Protein AF-A0AAF1A4T9-F1 (afdb_monomer_lite)

Foldseek 3Di:
DEDCDPPDQKYWDAPPNDDRVPTDIDRNPDDPPDDVVCVVVVVVVVVVVCVVVVDDDPDDD

pLDDT: mean 94.92, std 4.1, range [76.19, 98.38]

InterPro domains:
  IPR008146 Glutamine synthetase, catalytic domain [PF00120] (1-60)
  IPR008146 Glutamine synthetase, catalytic domain [PS51987] (1-61)
  IPR014746 Glutamine synthetase/guanido kinase, catalytic domain [SSF55931] (1-59)

Secondary structure (DSSP, 8-state):
-EES-TTSSEEEE-TTTS-GGG-EEEE----TTS-HHHHHHHHHHHHHHHHHTTPPP-S--

Organism: NCBI:txid3049446

Structure (mmCIF, N/CA/C/O backbone):
data_AF-A0AAF1A4T9-F1
#
_entry.id   AF-A0AAF1A4T9-F1
#
loop_
_atom_site.group_PDB
_atom_site.id
_atom_site.type_symbol
_atom_site.label_atom_id
_atom_site.label_alt_id
_atom_site.label_comp_id
_atom_site.label_asym_id
_atom_site.label_entity_id
_atom_site.label_seq_id
_atom_site.pdbx_PDB_ins_code
_atom_site.Cartn_x
_atom_site.Cartn_y
_atom_site.Cartn_z
_atom_site.occupancy
_atom_site.B_iso_or_equiv
_atom_site.auth_seq_id
_atom_site.auth_comp_id
_atom_site.auth_asym_id
_atom_site.aut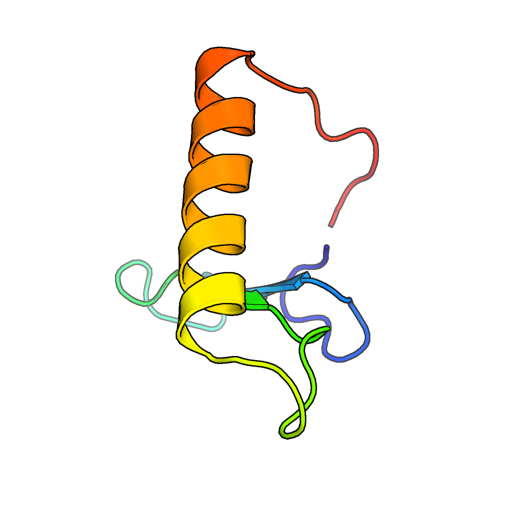h_atom_id
_atom_site.pdbx_PDB_model_num
ATOM 1 N N . TRP A 1 1 ? 2.545 -5.952 6.808 1.00 92.12 1 TRP A N 1
ATOM 2 C CA . TRP A 1 1 ? 2.889 -4.529 6.630 1.00 92.12 1 TRP A CA 1
ATOM 3 C C . TRP A 1 1 ? 3.761 -4.153 7.808 1.00 92.12 1 TRP A C 1
ATOM 5 O O . TRP A 1 1 ? 3.716 -4.885 8.784 1.00 92.12 1 TRP A O 1
ATOM 15 N N . GLY A 1 2 ? 4.563 -3.101 7.722 1.00 93.69 2 GLY A N 1
ATOM 16 C CA . GLY A 1 2 ? 5.326 -2.671 8.889 1.00 93.69 2 GLY A CA 1
ATOM 17 C C . GLY A 1 2 ? 5.726 -1.213 8.827 1.00 93.69 2 GLY A C 1
ATOM 18 O O . GLY A 1 2 ? 5.889 -0.655 7.736 1.00 93.69 2 GLY A O 1
ATOM 19 N N . LEU A 1 3 ? 5.854 -0.601 10.002 1.00 93.56 3 LEU A N 1
ATOM 20 C CA . LEU A 1 3 ? 6.291 0.783 10.135 1.00 93.56 3 LEU A CA 1
ATOM 21 C C . LEU A 1 3 ? 7.783 0.844 9.819 1.00 93.56 3 LEU A C 1
ATOM 23 O O . LEU A 1 3 ? 8.604 0.292 10.543 1.00 93.56 3 LEU A O 1
ATOM 27 N N . GLU A 1 4 ? 8.126 1.460 8.691 1.00 90.62 4 GLU A N 1
ATOM 28 C CA . GLU A 1 4 ? 9.515 1.650 8.253 1.00 90.62 4 GLU A CA 1
ATOM 29 C C . GLU A 1 4 ? 10.330 0.354 8.073 1.00 90.62 4 GLU A C 1
ATOM 31 O O . GLU A 1 4 ? 11.550 0.366 7.898 1.00 90.62 4 GLU A O 1
ATOM 36 N N . HIS A 1 5 ? 9.640 -0.785 8.009 1.00 92.31 5 HIS A N 1
ATOM 37 C CA . HIS A 1 5 ? 10.241 -2.103 7.891 1.00 92.31 5 HIS A CA 1
ATOM 38 C C . HIS A 1 5 ? 10.547 -2.447 6.425 1.00 92.31 5 HIS A C 1
ATOM 40 O O . HIS A 1 5 ? 9.660 -2.795 5.643 1.00 92.31 5 HIS A O 1
ATOM 46 N N . ARG A 1 6 ? 11.826 -2.379 6.031 1.00 92.44 6 ARG A N 1
ATOM 47 C CA . ARG A 1 6 ? 12.261 -2.564 4.628 1.00 92.44 6 ARG A CA 1
ATOM 48 C C . ARG A 1 6 ? 12.054 -3.977 4.073 1.00 92.44 6 ARG A C 1
ATOM 50 O O . ARG A 1 6 ? 11.969 -4.130 2.855 1.00 92.44 6 ARG A O 1
ATOM 57 N N . LEU A 1 7 ? 11.960 -4.982 4.944 1.00 93.62 7 LEU A N 1
ATOM 58 C CA . LEU A 1 7 ? 11.685 -6.370 4.556 1.00 93.62 7 LEU A CA 1
ATOM 59 C C . LEU A 1 7 ? 10.178 -6.683 4.504 1.00 93.62 7 LEU A C 1
ATOM 61 O O . LEU A 1 7 ? 9.797 -7.783 4.121 1.00 93.62 7 LEU A O 1
ATOM 65 N N . ALA A 1 8 ? 9.303 -5.747 4.897 1.00 93.94 8 ALA A N 1
ATOM 66 C CA . ALA A 1 8 ? 7.863 -5.966 4.818 1.00 93.94 8 ALA A CA 1
ATOM 67 C C . ALA A 1 8 ? 7.375 -5.777 3.376 1.00 93.94 8 ALA A C 1
ATOM 69 O O . ALA A 1 8 ? 7.796 -4.854 2.683 1.00 93.94 8 ALA A O 1
ATOM 70 N N . SER A 1 9 ? 6.413 -6.599 2.951 1.00 94.19 9 SER A N 1
ATOM 71 C CA . SER A 1 9 ? 5.776 -6.497 1.628 1.00 94.19 9 SER A CA 1
ATOM 72 C C . SER A 1 9 ? 5.113 -5.134 1.379 1.00 94.19 9 SER A C 1
ATOM 74 O O . SER A 1 9 ? 5.100 -4.634 0.257 1.00 94.19 9 SER A O 1
ATOM 76 N N . ILE A 1 10 ? 4.569 -4.531 2.440 1.00 95.25 10 ILE A N 1
ATOM 77 C CA . ILE A 1 10 ? 4.042 -3.163 2.453 1.00 95.25 10 ILE A CA 1
ATOM 78 C C . ILE A 1 10 ? 4.737 -2.432 3.595 1.00 95.25 10 ILE A C 1
ATOM 80 O O . ILE A 1 10 ? 4.564 -2.809 4.758 1.00 95.25 10 ILE A O 1
ATOM 84 N N . ARG A 1 11 ? 5.502 -1.394 3.270 1.00 96.00 11 ARG A N 1
ATOM 85 C CA . ARG A 1 11 ? 6.143 -0.514 4.247 1.00 96.00 11 ARG A CA 1
ATOM 86 C C . ARG A 1 11 ? 5.301 0.743 4.405 1.00 96.00 11 ARG A C 1
ATOM 88 O O . ARG A 1 11 ? 4.979 1.402 3.421 1.00 96.00 11 ARG A O 1
ATOM 95 N N . LEU A 1 12 ? 4.944 1.070 5.639 1.00 95.56 12 LEU A N 1
ATOM 96 C CA . LEU A 1 12 ? 4.326 2.345 5.978 1.00 95.56 12 LEU A CA 1
ATOM 97 C C . LEU A 1 12 ? 5.433 3.337 6.334 1.00 95.56 12 LEU A C 1
ATOM 99 O O . LEU A 1 12 ? 6.217 3.071 7.246 1.00 95.56 12 LEU A O 1
ATOM 103 N N . ILE A 1 13 ? 5.484 4.452 5.609 1.00 96.00 13 ILE A N 1
ATOM 104 C CA . ILE A 1 13 ? 6.346 5.593 5.915 1.00 96.00 13 ILE A CA 1
ATOM 105 C C . ILE A 1 13 ? 5.478 6.654 6.572 1.00 96.00 13 ILE A C 1
ATOM 107 O O . ILE A 1 13 ? 4.510 7.104 5.959 1.00 96.00 13 ILE A O 1
ATOM 111 N N . ALA A 1 14 ? 5.788 7.001 7.817 1.00 95.75 14 ALA A N 1
ATOM 112 C CA . ALA A 1 14 ? 4.979 7.889 8.647 1.00 95.75 14 ALA A CA 1
ATOM 113 C C . ALA A 1 14 ? 5.846 8.582 9.723 1.00 95.75 14 ALA A C 1
ATOM 115 O O . ALA A 1 14 ? 7.000 8.189 9.943 1.00 95.75 14 ALA A O 1
ATOM 116 N N . PRO A 1 15 ? 5.320 9.607 10.420 1.00 94.75 15 PRO A N 1
ATOM 117 C CA . PRO A 1 15 ? 5.983 10.191 11.583 1.00 94.75 15 PRO A CA 1
ATOM 118 C C . PRO A 1 15 ? 6.396 9.135 12.625 1.00 94.75 15 PRO A C 1
ATOM 120 O O . PRO A 1 15 ? 5.678 8.151 12.812 1.00 94.75 15 PRO A O 1
ATOM 123 N N . PRO A 1 16 ? 7.536 9.327 13.319 1.00 92.19 16 PRO A N 1
ATOM 124 C CA . PRO A 1 16 ? 8.379 10.533 13.347 1.00 92.19 16 PRO A CA 1
ATOM 125 C C . PRO A 1 16 ? 9.413 10.632 12.209 1.00 92.19 16 PRO A C 1
ATOM 127 O O . PRO A 1 16 ? 10.180 11.588 12.158 1.00 92.19 16 PRO A O 1
ATOM 130 N N . ILE A 1 17 ? 9.466 9.648 11.310 1.00 88.69 17 ILE A N 1
ATOM 131 C CA . ILE A 1 17 ? 10.549 9.510 10.322 1.00 88.69 17 ILE A CA 1
ATOM 132 C C . ILE A 1 17 ? 10.310 10.376 9.082 1.00 88.69 17 ILE A C 1
ATOM 134 O O . ILE A 1 17 ? 11.254 10.853 8.453 1.00 88.69 17 ILE A O 1
ATOM 138 N N . SER A 1 18 ? 9.046 10.644 8.763 1.00 94.19 18 SER A N 1
ATOM 139 C CA . SER A 1 18 ? 8.648 11.631 7.764 1.00 94.19 18 SER A CA 1
ATOM 140 C C . SER A 1 18 ? 7.760 12.707 8.378 1.00 94.19 18 SER A C 1
ATOM 142 O O . SER A 1 18 ? 7.140 12.504 9.422 1.00 94.19 18 SER A O 1
ATOM 144 N N . LYS A 1 19 ? 7.635 13.846 7.690 1.00 96.25 19 LYS A N 1
ATOM 145 C CA . LYS A 1 19 ? 6.587 14.821 8.011 1.00 96.25 19 LYS A CA 1
ATOM 146 C C . LYS A 1 19 ? 5.197 14.168 7.865 1.00 96.25 19 LYS A C 1
ATOM 148 O O . LYS A 1 19 ? 5.063 13.278 7.015 1.00 96.25 19 LYS A O 1
ATOM 153 N N . PRO A 1 20 ? 4.178 14.583 8.641 1.00 95.50 20 PRO A N 1
ATOM 154 C CA . PRO A 1 20 ? 2.828 14.023 8.552 1.00 95.50 20 PRO A CA 1
ATOM 155 C C . PRO A 1 20 ? 2.251 14.028 7.132 1.00 95.50 20 PRO A C 1
ATOM 157 O O . PRO A 1 20 ? 1.644 13.044 6.714 1.00 95.50 20 PRO A O 1
ATOM 160 N N . GLU A 1 21 ? 2.525 15.075 6.350 1.00 96.94 21 GLU A N 1
ATOM 161 C CA . GLU A 1 21 ? 2.027 15.241 4.976 1.00 96.94 21 GLU A CA 1
ATOM 162 C C . GLU A 1 21 ? 2.697 14.282 3.980 1.00 96.94 21 GLU A C 1
ATOM 164 O O . GLU A 1 21 ? 2.187 14.056 2.887 1.00 96.94 21 GLU A O 1
ATOM 169 N N . ALA A 1 22 ? 3.840 13.698 4.350 1.00 96.75 22 ALA A N 1
ATOM 170 C CA . ALA A 1 22 ? 4.586 12.750 3.526 1.00 96.75 22 ALA A CA 1
ATOM 171 C C . ALA A 1 22 ? 4.243 11.277 3.832 1.00 96.75 22 ALA A C 1
ATOM 173 O O . ALA A 1 22 ? 4.925 10.374 3.325 1.00 96.75 22 ALA A O 1
ATOM 174 N N . THR A 1 23 ? 3.214 11.036 4.658 1.00 96.38 23 THR A N 1
ATOM 175 C CA . THR A 1 23 ? 2.758 9.691 5.031 1.00 96.38 23 THR A CA 1
ATOM 176 C C . THR A 1 23 ? 2.292 8.927 3.799 1.00 96.38 23 THR A C 1
ATOM 178 O O . THR A 1 23 ? 1.428 9.393 3.058 1.00 96.38 23 THR A O 1
ATOM 181 N N . ARG A 1 24 ? 2.860 7.742 3.562 1.00 96.19 24 ARG A N 1
ATOM 182 C CA . ARG A 1 24 ? 2.548 6.938 2.373 1.00 96.19 24 ARG A CA 1
ATOM 183 C C . ARG A 1 24 ? 2.843 5.460 2.569 1.00 96.19 24 ARG A C 1
ATOM 185 O O . ARG A 1 24 ? 3.641 5.072 3.422 1.00 96.19 24 ARG A O 1
ATOM 192 N N . PHE A 1 25 ? 2.249 4.645 1.705 1.00 95.81 25 PHE A N 1
ATOM 193 C CA . PHE A 1 25 ? 2.597 3.237 1.566 1.00 95.81 25 PHE A CA 1
ATOM 194 C C . PHE A 1 25 ? 3.641 3.042 0.469 1.00 95.81 25 PHE A C 1
ATOM 196 O O . PHE A 1 25 ? 3.524 3.584 -0.626 1.00 95.81 25 PHE A O 1
ATOM 203 N N . GLU A 1 26 ? 4.636 2.215 0.758 1.00 96.44 26 GLU A N 1
ATOM 204 C CA . GLU A 1 26 ? 5.576 1.674 -0.215 1.00 96.44 26 GLU A CA 1
ATOM 205 C C . GLU A 1 26 ? 5.222 0.193 -0.421 1.00 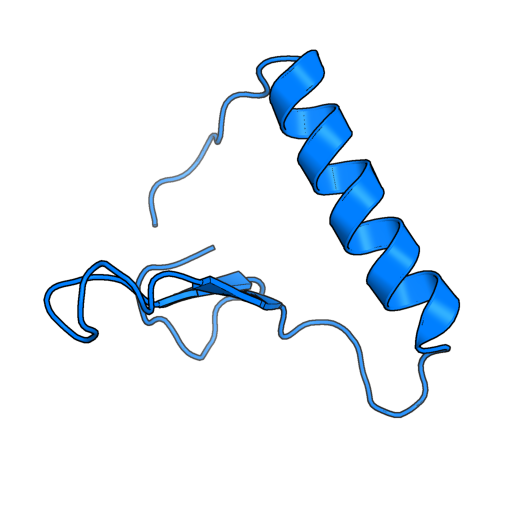96.44 26 GLU A C 1
ATOM 207 O O . GLU A 1 26 ? 5.391 -0.629 0.485 1.00 96.44 26 GLU A O 1
ATOM 212 N N . ILE A 1 27 ? 4.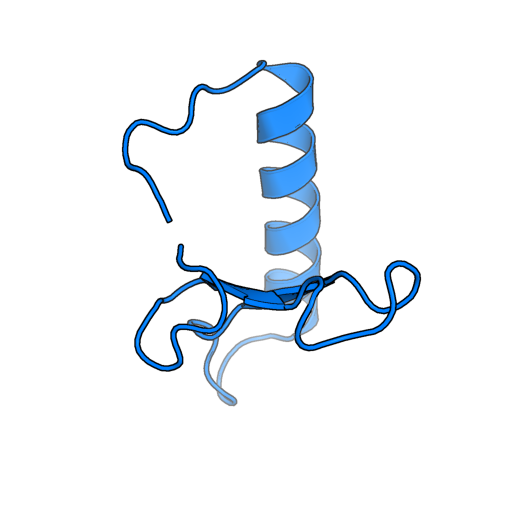676 -0.152 -1.589 1.00 96.62 27 ILE A N 1
ATOM 213 C CA . ILE A 1 27 ? 4.271 -1.525 -1.921 1.00 96.62 27 ILE A CA 1
ATOM 214 C C . ILE A 1 27 ? 5.415 -2.174 -2.691 1.00 96.62 27 ILE A C 1
ATOM 216 O O . ILE A 1 27 ? 5.714 -1.785 -3.814 1.00 96.62 27 ILE A O 1
ATOM 220 N N . ARG A 1 28 ? 6.079 -3.141 -2.055 1.00 95.56 28 ARG A N 1
ATOM 221 C CA . ARG A 1 28 ? 7.407 -3.636 -2.458 1.00 95.56 28 ARG A CA 1
ATOM 222 C C . ARG A 1 28 ? 7.370 -4.994 -3.168 1.00 95.56 28 ARG A C 1
ATOM 224 O O . ARG A 1 28 ? 8.419 -5.539 -3.478 1.00 95.56 28 ARG A O 1
ATOM 231 N N . VAL A 1 29 ? 6.174 -5.552 -3.363 1.00 95.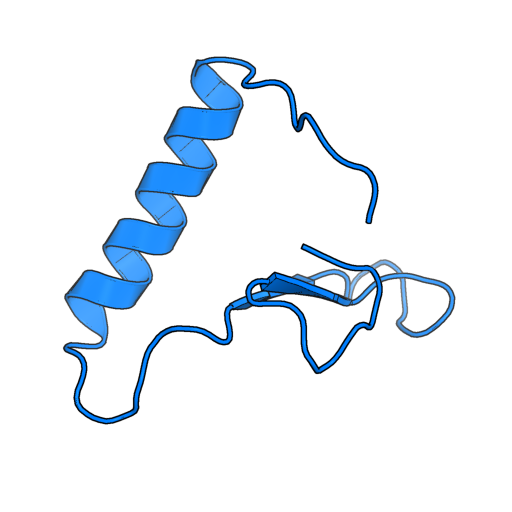50 29 VAL A N 1
ATOM 232 C CA . VAL A 1 29 ? 5.953 -6.871 -3.987 1.00 95.50 29 VAL A CA 1
ATOM 233 C C . VAL A 1 29 ? 6.073 -6.846 -5.516 1.00 95.50 29 VAL A C 1
ATOM 235 O O . VAL A 1 29 ? 6.671 -7.776 -6.049 1.00 95.50 29 VAL A O 1
ATOM 238 N N . PRO A 1 30 ? 5.520 -5.850 -6.242 1.00 96.31 30 PRO A N 1
ATOM 239 C CA . PRO A 1 30 ? 5.582 -5.849 -7.700 1.00 96.31 30 PRO A CA 1
ATOM 240 C C . PRO A 1 30 ? 7.022 -5.746 -8.215 1.00 96.31 30 PRO A C 1
ATOM 242 O O . PRO A 1 30 ? 7.776 -4.872 -7.783 1.00 96.31 30 PRO A O 1
ATOM 245 N N . GLY A 1 31 ? 7.378 -6.629 -9.147 1.00 96.19 31 GLY A N 1
ATOM 246 C CA . GLY A 1 31 ? 8.651 -6.600 -9.863 1.00 96.19 31 GLY A CA 1
ATOM 247 C C . GLY A 1 31 ? 8.618 -5.664 -11.073 1.00 96.19 31 GLY A C 1
ATOM 248 O O . GLY A 1 31 ? 7.556 -5.224 -11.519 1.00 96.19 31 GLY A O 1
ATOM 249 N N . ALA A 1 32 ? 9.795 -5.364 -11.625 1.00 96.12 32 ALA A N 1
ATOM 250 C CA . ALA A 1 32 ? 9.932 -4.522 -12.820 1.00 96.12 32 ALA A CA 1
ATOM 251 C C . ALA A 1 32 ? 9.389 -5.184 -14.105 1.00 96.12 32 ALA A C 1
ATOM 253 O O . ALA A 1 32 ? 9.167 -4.511 -15.105 1.00 96.12 32 ALA A O 1
ATOM 254 N N . ASP A 1 33 ? 9.169 -6.495 -14.067 1.00 97.62 33 ASP A N 1
ATOM 255 C CA . ASP A 1 33 ? 8.578 -7.332 -15.112 1.00 97.62 33 ASP A CA 1
ATOM 256 C C . ASP A 1 33 ? 7.037 -7.287 -15.138 1.00 97.62 33 ASP A C 1
ATOM 258 O O . ASP A 1 33 ? 6.406 -7.825 -16.048 1.00 97.62 33 ASP A O 1
ATOM 262 N N . SER A 1 34 ? 6.409 -6.641 -14.152 1.00 97.69 34 SER A N 1
ATOM 263 C CA . SER A 1 34 ? 4.953 -6.544 -14.039 1.00 97.69 34 SER A CA 1
ATOM 264 C C . SER A 1 34 ? 4.363 -5.436 -14.919 1.00 97.69 34 SER A C 1
ATOM 266 O O . SER A 1 34 ? 4.972 -4.391 -15.135 1.00 97.69 34 SER A O 1
ATOM 268 N N . ASN A 1 35 ? 3.114 -5.608 -15.369 1.00 98.12 35 ASN A N 1
ATOM 269 C CA . ASN A 1 35 ? 2.391 -4.548 -1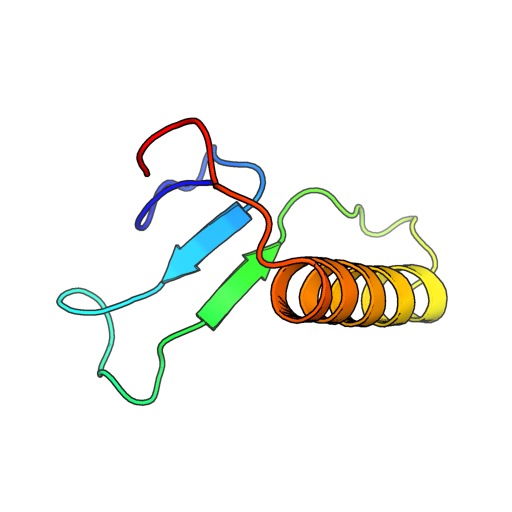6.077 1.00 98.12 35 ASN A CA 1
ATOM 270 C C . ASN A 1 35 ? 2.009 -3.410 -15.099 1.00 98.12 35 ASN A C 1
ATOM 272 O O . ASN A 1 35 ? 1.197 -3.644 -14.195 1.00 98.12 35 ASN A O 1
ATOM 276 N N . PRO A 1 36 ? 2.522 -2.175 -15.280 1.00 97.12 36 PRO A N 1
ATOM 277 C CA . PRO A 1 36 ? 2.327 -1.092 -14.317 1.00 97.12 36 PRO A CA 1
ATOM 278 C C . PRO A 1 36 ? 0.861 -0.673 -14.182 1.00 97.12 36 PRO A C 1
ATOM 280 O O . PRO A 1 36 ? 0.422 -0.350 -13.078 1.00 97.12 36 PRO A O 1
ATOM 283 N N . TYR A 1 37 ? 0.081 -0.735 -15.265 1.00 98.25 37 TYR A N 1
ATOM 284 C CA . TYR A 1 37 ? -1.341 -0.400 -15.229 1.00 98.25 37 TYR A CA 1
ATOM 285 C C . TYR A 1 37 ? -2.102 -1.367 -14.323 1.00 98.25 37 TYR A C 1
ATOM 287 O O . TYR A 1 37 ? -2.828 -0.936 -13.432 1.00 98.25 37 TYR A O 1
ATOM 295 N N . LEU A 1 38 ? -1.873 -2.675 -14.482 1.00 98.12 38 LEU A N 1
ATOM 296 C CA . LEU A 1 38 ? -2.529 -3.689 -13.653 1.00 98.12 38 LEU A CA 1
ATOM 297 C C . LEU A 1 38 ? -2.113 -3.582 -12.184 1.00 98.12 38 LEU A C 1
ATOM 299 O O . LEU A 1 38 ? -2.961 -3.707 -11.299 1.00 98.12 38 LEU A O 1
ATOM 303 N N . VAL A 1 39 ? -0.832 -3.317 -11.917 1.00 97.94 39 VAL A N 1
ATOM 304 C CA . VAL A 1 39 ? -0.308 -3.138 -10.555 1.00 97.94 39 VAL A CA 1
ATOM 305 C C . VAL A 1 39 ? -0.993 -1.959 -9.861 1.00 97.94 39 VAL A C 1
ATOM 307 O O . VAL A 1 39 ? -1.580 -2.137 -8.793 1.00 97.94 39 VAL A O 1
ATOM 310 N N . LEU A 1 40 ? -0.975 -0.772 -10.475 1.00 96.94 40 LEU A N 1
ATOM 311 C CA . LEU A 1 40 ? -1.582 0.438 -9.910 1.00 96.94 40 LEU A CA 1
ATOM 312 C C . LEU A 1 40 ? -3.097 0.291 -9.729 1.00 96.94 40 LEU A C 1
ATOM 314 O O . LEU A 1 40 ? -3.612 0.597 -8.651 1.00 96.94 40 LEU A O 1
ATOM 318 N N . SER A 1 41 ? -3.807 -0.233 -10.733 1.00 98.19 41 SER A N 1
ATOM 319 C CA . SER A 1 41 ? -5.251 -0.474 -10.640 1.00 98.19 41 SER A CA 1
ATOM 320 C C . SER A 1 41 ? -5.599 -1.434 -9.501 1.00 98.19 41 SER A C 1
ATOM 322 O O . SER A 1 41 ? -6.526 -1.170 -8.735 1.00 98.19 41 SER A O 1
ATOM 324 N N . THR A 1 42 ? -4.833 -2.516 -9.341 1.00 97.88 42 THR A N 1
ATOM 325 C CA . THR A 1 42 ? -5.060 -3.513 -8.284 1.00 97.88 42 THR A CA 1
ATOM 326 C C . THR A 1 42 ? -4.827 -2.924 -6.897 1.00 97.88 42 THR A C 1
ATOM 328 O O . THR A 1 42 ? -5.644 -3.131 -6.000 1.00 97.88 42 THR A O 1
ATOM 331 N N . ILE A 1 43 ? -3.745 -2.161 -6.717 1.00 97.19 43 ILE A N 1
ATOM 332 C CA . ILE A 1 43 ? -3.417 -1.499 -5.448 1.00 97.19 43 ILE A CA 1
ATOM 333 C C . ILE A 1 43 ? -4.572 -0.600 -4.991 1.00 97.19 43 ILE A C 1
ATOM 335 O O . ILE A 1 43 ? -5.023 -0.707 -3.849 1.00 97.19 43 ILE A O 1
ATOM 339 N N . ILE A 1 44 ? -5.074 0.255 -5.887 1.00 97.31 44 ILE A N 1
ATOM 340 C CA . ILE A 1 44 ? -6.156 1.197 -5.578 1.00 97.31 44 ILE A CA 1
ATOM 341 C C . ILE A 1 44 ? -7.453 0.441 -5.269 1.00 97.31 44 ILE A C 1
ATOM 343 O O . ILE A 1 44 ? -8.074 0.688 -4.234 1.00 97.31 44 ILE A O 1
ATOM 347 N N . LEU A 1 45 ? -7.841 -0.518 -6.117 1.00 98.31 45 LEU A N 1
ATOM 348 C CA . LEU A 1 45 ? -9.086 -1.271 -5.954 1.00 98.31 45 LEU A CA 1
ATOM 349 C C . LEU A 1 45 ? -9.113 -2.080 -4.650 1.00 98.31 45 LEU A C 1
ATOM 351 O O . LEU A 1 45 ? -10.124 -2.096 -3.948 1.00 98.31 45 LEU A O 1
ATOM 355 N N . LEU A 1 46 ? -8.007 -2.741 -4.296 1.00 96.88 46 LEU A N 1
ATOM 356 C CA . LEU A 1 46 ? -7.917 -3.503 -3.049 1.00 96.88 46 LEU A CA 1
ATOM 357 C C . LEU A 1 46 ? -7.925 -2.596 -1.815 1.00 96.88 46 LEU A C 1
ATOM 359 O O . LEU A 1 46 ? -8.543 -2.959 -0.812 1.00 96.88 46 LEU A O 1
ATOM 363 N N . GLY A 1 47 ? -7.297 -1.419 -1.896 1.00 95.62 47 GLY A N 1
ATOM 364 C CA . GLY A 1 47 ? -7.374 -0.399 -0.850 1.00 95.62 47 GLY A CA 1
ATOM 365 C C . GLY A 1 47 ? -8.811 0.070 -0.617 1.00 95.62 47 GLY A C 1
ATOM 366 O O . GLY A 1 47 ? -9.298 0.020 0.514 1.00 95.62 47 GLY A O 1
ATOM 367 N N . LEU A 1 48 ? -9.521 0.430 -1.691 1.00 98.00 48 LEU A N 1
ATOM 368 C CA . LEU A 1 48 ? -10.933 0.829 -1.640 1.00 98.00 48 LEU A CA 1
ATOM 369 C C . LEU A 1 48 ? -11.817 -0.282 -1.069 1.00 98.00 48 LEU A C 1
ATOM 371 O O . LEU A 1 48 ? -12.567 -0.046 -0.124 1.00 98.00 48 LEU A O 1
ATOM 375 N N . ARG A 1 49 ? -11.654 -1.523 -1.545 1.00 98.19 49 ARG A N 1
ATOM 376 C CA . ARG A 1 49 ? -12.378 -2.691 -1.018 1.00 98.19 49 ARG A CA 1
ATOM 377 C C . ARG A 1 49 ? -12.163 -2.875 0.486 1.00 98.19 49 ARG A C 1
ATOM 379 O O . ARG A 1 49 ? -13.092 -3.268 1.192 1.00 98.19 49 ARG A O 1
ATOM 386 N N . GLY A 1 50 ? -10.945 -2.643 0.976 1.00 97.12 50 GLY A N 1
ATOM 387 C CA . GLY A 1 50 ? -10.620 -2.712 2.400 1.00 97.12 50 GLY A CA 1
ATOM 388 C C . GLY A 1 50 ? -11.389 -1.681 3.227 1.00 97.12 50 GLY A C 1
ATOM 389 O O . GLY A 1 50 ? -11.928 -2.033 4.278 1.00 97.12 50 GLY A O 1
ATOM 390 N N . ILE A 1 51 ? -11.487 -0.449 2.715 1.00 97.06 51 ILE A N 1
ATOM 391 C CA . ILE A 1 51 ? -12.245 0.653 3.324 1.00 97.06 51 ILE A CA 1
ATOM 392 C C . ILE A 1 51 ? -13.744 0.335 3.326 1.00 97.06 51 ILE A C 1
ATOM 394 O O . ILE A 1 51 ? -14.368 0.340 4.386 1.00 97.06 51 ILE A O 1
ATOM 398 N N . GLU A 1 52 ? -14.312 -0.004 2.166 1.00 98.38 52 GLU A N 1
ATOM 399 C CA . GLU A 1 52 ? -15.744 -0.293 1.997 1.00 98.38 52 GLU A CA 1
ATOM 400 C C . GLU A 1 52 ? -16.217 -1.421 2.914 1.00 98.38 52 GLU A C 1
ATOM 402 O O . GLU A 1 52 ? -17.262 -1.329 3.557 1.00 98.38 52 GLU A O 1
ATOM 407 N N . ARG A 1 53 ? -15.423 -2.493 3.006 1.00 98.19 53 ARG A N 1
ATOM 408 C CA . ARG A 1 53 ? -15.753 -3.669 3.818 1.00 98.19 53 ARG A CA 1
ATOM 409 C C . ARG A 1 53 ? -15.273 -3.564 5.264 1.00 98.19 53 ARG A C 1
ATOM 411 O O . ARG A 1 53 ? -15.464 -4.519 6.012 1.00 98.19 53 ARG A O 1
ATOM 418 N N . LYS A 1 54 ? -14.639 -2.450 5.653 1.00 97.00 54 LYS A N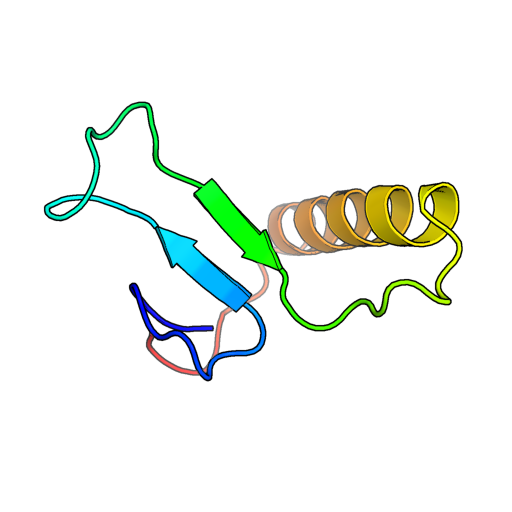 1
ATOM 419 C CA . LYS A 1 54 ? -14.048 -2.231 6.985 1.00 97.00 54 LYS A CA 1
ATOM 420 C C . LYS A 1 54 ? -13.204 -3.426 7.446 1.00 97.00 54 LYS A C 1
ATOM 422 O O . LYS A 1 54 ? -13.362 -3.925 8.561 1.00 97.00 54 LYS A O 1
ATOM 427 N N . LEU A 1 55 ? -12.345 -3.931 6.559 1.00 96.62 55 LEU A N 1
ATOM 428 C CA . LEU A 1 55 ? -11.565 -5.136 6.839 1.00 96.62 55 LEU A CA 1
ATOM 429 C C . LEU A 1 55 ? -10.609 -4.891 8.010 1.00 96.62 55 LEU A C 1
ATOM 431 O O . LEU A 1 55 ? -9.837 -3.933 8.011 1.00 96.62 55 LEU A O 1
ATOM 435 N N . LYS A 1 56 ? -10.643 -5.782 9.005 1.00 94.31 56 LYS A N 1
ATOM 436 C CA . LYS A 1 56 ? -9.732 -5.723 10.147 1.00 94.31 56 LYS A CA 1
ATOM 437 C C . LYS A 1 56 ? -8.351 -6.228 9.738 1.00 94.31 56 LYS A C 1
ATOM 439 O O . LYS A 1 56 ? -8.220 -7.303 9.155 1.00 94.31 56 LYS A O 1
ATOM 444 N N . ILE A 1 57 ? -7.319 -5.479 10.105 1.00 91.19 57 ILE A N 1
ATOM 445 C CA . ILE A 1 57 ? -5.934 -5.928 9.996 1.00 91.19 57 ILE A CA 1
ATOM 446 C C . ILE A 1 57 ? -5.637 -6.812 11.211 1.00 91.19 57 ILE A C 1
ATOM 448 O O . ILE A 1 57 ? -5.761 -6.370 12.351 1.00 91.19 57 ILE A O 1
ATOM 452 N N . SER A 1 58 ? -5.297 -8.078 10.974 1.00 88.62 58 SER A N 1
ATOM 453 C CA . SER A 1 58 ? -5.162 -9.079 12.040 1.00 88.62 58 SER A CA 1
ATOM 454 C C . SER A 1 58 ? -3.834 -9.026 12.797 1.00 88.62 58 SER A C 1
ATOM 456 O O . SER A 1 58 ? -3.757 -9.564 13.896 1.00 88.62 58 SER A O 1
ATOM 458 N N . HIS A 1 59 ? -2.801 -8.394 12.236 1.00 84.81 59 HIS A N 1
ATOM 459 C CA . HIS A 1 59 ? -1.458 -8.352 12.817 1.00 84.81 59 HIS A CA 1
ATOM 460 C C . HIS A 1 59 ? -0.954 -6.904 12.922 1.00 84.81 59 HIS A C 1
ATOM 462 O O . HIS A 1 59 ? -1.225 -6.114 12.005 1.00 84.81 59 HIS A O 1
ATOM 468 N N . PRO A 1 60 ? -0.241 -6.554 14.011 1.00 79.88 60 PRO A N 1
ATOM 469 C CA . PRO A 1 60 ? 0.360 -5.232 14.179 1.00 79.88 60 PRO A CA 1
ATOM 470 C C . PRO A 1 60 ? 1.437 -4.939 13.109 1.00 79.88 60 PRO A C 1
ATOM 472 O O . PRO A 1 60 ? 1.853 -5.867 12.406 1.00 79.88 60 PRO A O 1
ATOM 475 N N . PRO A 1 61 ? 1.838 -3.659 12.954 1.00 76.19 61 PRO A N 1
ATOM 476 C CA . PRO A 1 61 ? 2.987 -3.272 12.132 1.00 76.19 61 PRO A CA 1
ATOM 477 C C . PRO A 1 61 ? 4.312 -3.846 12.629 1.00 76.19 61 PRO A C 1
ATOM 479 O O . PRO A 1 61 ? 4.428 -4.088 13.850 1.00 76.19 61 PRO A O 1
#

Radius of gyration: 12.88 Å; chains: 1; bounding box: 28×24×30 Å

Sequence (61 aa):
WGLEHRLASIRLIAPPISKPEATRFEIRVPGADSNPYLVLSTIILLGLRGIERKLKISHPP